Protein AF-A0AAX2RKA7-F1 (afdb_monomer)

Foldseek 3Di:
DFKKKKFQPQFQAFDDVVVVVLQVPQPQWAWDDGDRRMTIIGGPDDPVVVVVSCVVDCVVVSVIDMDGPPPPPPPD

Solvent-accessible surface area (backbone atoms only — not comparable to full-atom values): 4483 Å² total; per-residue (Å²): 115,43,46,34,35,34,38,21,85,77,44,92,47,72,72,58,66,71,60,53,51,52,49,57,70,39,85,63,39,44,81,74,46,78,49,74,28,36,37,36,32,34,30,68,69,53,72,66,55,53,50,58,58,39,66,78,50,75,53,61,82,43,62,54,45,75,44,75,52,77,78,74,73,77,81,124

Structure (mmCIF, N/CA/C/O backbone):
data_AF-A0AAX2RKA7-F1
#
_entry.id   AF-A0AAX2RKA7-F1
#
loop_
_atom_site.group_PDB
_atom_site.id
_atom_site.type_symbol
_atom_site.label_atom_id
_atom_site.label_alt_id
_atom_site.label_comp_id
_atom_site.label_asym_id
_atom_site.label_entity_id
_atom_site.label_seq_id
_atom_site.pdbx_PDB_ins_code
_atom_site.Cartn_x
_atom_site.Cartn_y
_atom_site.Cartn_z
_atom_site.occupancy
_atom_site.B_iso_or_equiv
_atom_site.auth_seq_id
_atom_site.auth_comp_id
_atom_site.auth_asym_id
_atom_site.auth_atom_id
_atom_site.pdbx_PDB_model_num
ATOM 1 N N . MET A 1 1 ? -11.192 4.659 8.302 1.00 83.75 1 MET A N 1
ATOM 2 C CA . MET A 1 1 ? -10.256 4.665 7.155 1.00 83.75 1 MET A CA 1
ATOM 3 C C . MET A 1 1 ? -9.612 6.023 6.951 1.00 83.75 1 MET A C 1
ATOM 5 O O . MET A 1 1 ? -10.300 7.040 6.909 1.00 83.75 1 MET A O 1
ATOM 9 N N . LYS A 1 2 ? -8.288 6.023 6.811 1.00 89.12 2 LYS A N 1
ATOM 10 C CA . 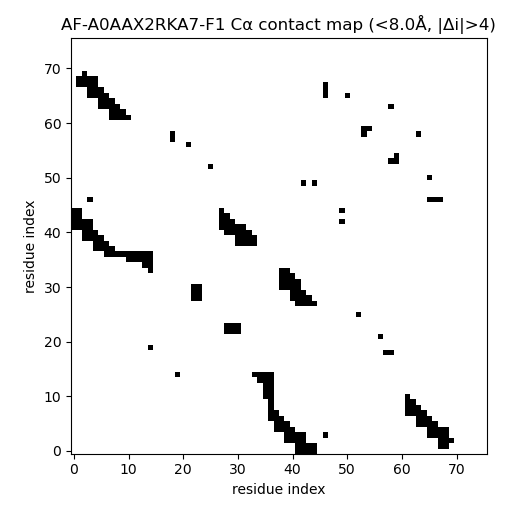LYS A 1 2 ? -7.461 7.192 6.499 1.00 89.12 2 LYS A CA 1
ATOM 11 C C . LYS A 1 2 ? -6.808 7.003 5.140 1.00 89.12 2 LYS A C 1
ATOM 13 O O . LYS A 1 2 ? -6.576 5.871 4.720 1.00 89.12 2 LYS A O 1
ATOM 18 N N . LYS A 1 3 ? -6.499 8.105 4.466 1.00 92.00 3 LYS A N 1
ATOM 19 C CA . LYS A 1 3 ? -5.778 8.071 3.197 1.00 92.00 3 LYS A CA 1
ATOM 20 C C . LYS A 1 3 ? -4.282 8.120 3.464 1.00 92.00 3 LYS A C 1
ATOM 22 O O . LYS A 1 3 ? -3.819 8.974 4.213 1.00 92.00 3 LYS A O 1
ATOM 27 N N . PHE A 1 4 ? -3.529 7.249 2.816 1.00 92.19 4 PHE A N 1
ATOM 28 C CA . PHE A 1 4 ? -2.074 7.221 2.848 1.00 92.19 4 PHE A CA 1
ATOM 29 C C . PHE A 1 4 ? -1.518 7.376 1.439 1.00 92.19 4 PHE A C 1
ATOM 31 O O . PHE A 1 4 ? -2.102 6.910 0.457 1.00 92.19 4 PHE A O 1
ATOM 38 N N . CYS A 1 5 ? -0.370 8.035 1.357 1.00 91.12 5 CYS A N 1
ATOM 39 C CA . CYS A 1 5 ? 0.437 8.111 0.155 1.00 91.12 5 CYS A CA 1
ATOM 40 C C . CYS A 1 5 ? 1.746 7.362 0.388 1.00 91.12 5 CYS A C 1
ATOM 42 O O . CYS A 1 5 ? 2.444 7.598 1.373 1.00 91.12 5 CYS A O 1
ATOM 44 N N . MET A 1 6 ? 2.089 6.484 -0.545 1.00 90.50 6 MET A N 1
ATOM 45 C CA . MET A 1 6 ? 3.380 5.824 -0.619 1.00 90.50 6 MET A CA 1
ATOM 46 C C . MET A 1 6 ? 4.147 6.388 -1.809 1.00 90.50 6 MET A C 1
ATOM 48 O O . MET A 1 6 ? 3.663 6.356 -2.938 1.00 90.50 6 MET A O 1
ATOM 52 N N . VAL A 1 7 ? 5.347 6.900 -1.568 1.00 88.88 7 VAL A N 1
ATOM 53 C CA . VAL A 1 7 ? 6.243 7.431 -2.599 1.00 88.88 7 VAL A CA 1
ATOM 54 C C . VAL A 1 7 ? 7.438 6.500 -2.718 1.00 88.88 7 VAL A C 1
ATOM 56 O O . VAL A 1 7 ? 8.134 6.268 -1.734 1.00 88.88 7 VAL A O 1
ATOM 59 N N . CYS A 1 8 ? 7.697 5.988 -3.915 1.00 87.00 8 CYS A N 1
ATOM 60 C CA . CYS A 1 8 ? 8.800 5.079 -4.222 1.00 87.00 8 CYS A CA 1
ATOM 61 C C . CYS A 1 8 ? 9.869 5.834 -5.027 1.00 87.00 8 CYS A C 1
ATOM 63 O O . CYS A 1 8 ? 9.890 5.737 -6.253 1.00 87.00 8 CYS A O 1
ATOM 65 N N . PRO A 1 9 ? 10.759 6.611 -4.379 1.00 78.38 9 PRO A N 1
ATOM 66 C CA . PRO A 1 9 ? 11.716 7.473 -5.078 1.00 78.38 9 PRO A CA 1
ATOM 67 C C . PRO A 1 9 ? 12.740 6.693 -5.915 1.00 78.38 9 PRO A C 1
ATOM 69 O O . PRO A 1 9 ? 13.316 7.245 -6.848 1.00 78.38 9 PRO A O 1
ATOM 72 N N . GLY A 1 10 ? 12.977 5.417 -5.589 1.00 72.62 10 GLY A N 1
ATOM 73 C CA . GLY A 1 10 ? 13.867 4.543 -6.354 1.00 72.62 10 GLY A CA 1
ATOM 74 C C . GLY A 1 10 ? 13.259 4.024 -7.658 1.00 72.62 10 GLY A C 1
ATOM 75 O O . GLY A 1 10 ? 13.991 3.525 -8.511 1.00 72.62 10 GLY A O 1
ATOM 76 N N . LEU A 1 11 ? 11.943 4.150 -7.840 1.00 77.25 11 LEU A N 1
ATOM 77 C CA . LEU A 1 11 ? 11.244 3.578 -8.978 1.00 77.25 11 LEU A CA 1
ATOM 78 C C . LEU A 1 11 ? 11.001 4.644 -10.054 1.00 77.25 11 LEU A C 1
A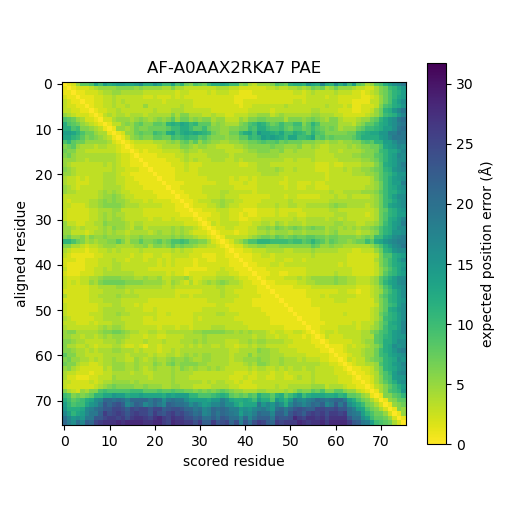TOM 80 O O . LEU A 1 11 ? 10.151 5.518 -9.911 1.00 77.25 11 LEU A O 1
ATOM 84 N N . ARG A 1 12 ? 11.770 4.566 -11.145 1.00 72.12 12 ARG A N 1
ATOM 85 C CA . ARG A 1 12 ? 11.632 5.454 -12.318 1.00 72.12 12 ARG A CA 1
ATOM 86 C C . ARG A 1 12 ? 10.603 4.957 -13.338 1.00 72.12 12 ARG A C 1
ATOM 88 O O . ARG A 1 12 ? 10.272 5.678 -14.273 1.00 72.12 12 ARG A O 1
ATOM 95 N N . THR A 1 13 ? 10.135 3.725 -13.173 1.00 75.88 13 THR A N 1
ATOM 96 C CA . THR A 1 13 ? 9.181 3.042 -14.050 1.00 75.88 13 THR A CA 1
ATOM 97 C C . THR A 1 13 ? 7.821 2.902 -13.367 1.00 75.88 13 THR A C 1
ATOM 99 O O . THR A 1 13 ? 7.648 3.286 -12.208 1.00 75.88 13 THR A O 1
ATOM 102 N N . ALA A 1 14 ? 6.839 2.354 -14.086 1.00 82.38 14 ALA A N 1
ATOM 103 C CA . ALA A 1 14 ? 5.581 1.939 -13.477 1.00 82.38 14 ALA A CA 1
ATOM 104 C C . ALA A 1 14 ? 5.830 0.926 -12.346 1.00 82.38 14 ALA A C 1
ATOM 106 O O . ALA A 1 14 ? 6.806 0.171 -12.385 1.00 82.38 14 ALA A O 1
ATOM 107 N N . ILE A 1 15 ? 4.949 0.943 -11.345 1.00 84.38 15 ILE A N 1
ATOM 108 C CA . ILE A 1 15 ? 4.937 -0.055 -10.275 1.00 84.38 15 ILE A CA 1
ATOM 109 C C . ILE A 1 15 ? 4.489 -1.389 -10.890 1.00 84.38 15 ILE A C 1
ATOM 111 O O . ILE A 1 15 ? 3.478 -1.400 -11.593 1.00 84.38 15 ILE A O 1
ATOM 115 N N . PRO A 1 16 ? 5.257 -2.476 -10.694 1.00 85.56 16 PRO A N 1
ATOM 116 C CA . PRO A 1 16 ? 4.879 -3.808 -11.149 1.00 85.56 16 PRO A CA 1
ATOM 117 C C . PRO A 1 16 ? 3.495 -4.243 -10.647 1.00 85.56 16 PRO A C 1
ATOM 119 O O . PRO A 1 16 ? 3.127 -3.972 -9.501 1.00 85.56 16 PRO A O 1
ATOM 122 N N . ASP A 1 17 ? 2.735 -4.939 -11.494 1.00 85.94 17 ASP A N 1
ATOM 123 C CA . ASP A 1 17 ? 1.367 -5.361 -11.172 1.00 85.94 17 ASP A CA 1
ATOM 124 C C . ASP A 1 17 ? 1.296 -6.353 -10.002 1.00 85.94 17 ASP A C 1
ATOM 126 O O . ASP A 1 17 ? 0.355 -6.306 -9.212 1.00 85.94 17 ASP A O 1
ATOM 130 N N . ASP A 1 18 ? 2.327 -7.174 -9.803 1.00 88.38 18 ASP A N 1
ATOM 131 C CA . ASP A 1 18 ? 2.436 -8.066 -8.646 1.00 88.38 18 ASP A CA 1
ATOM 132 C C . ASP A 1 18 ? 2.467 -7.291 -7.321 1.00 88.38 18 ASP A C 1
ATOM 134 O O . ASP A 1 18 ? 1.853 -7.706 -6.336 1.00 88.38 18 ASP A O 1
ATOM 138 N N . LEU A 1 19 ? 3.103 -6.117 -7.296 1.00 88.00 19 LEU A N 1
ATOM 139 C CA . LEU A 1 19 ? 3.101 -5.250 -6.120 1.00 88.00 19 LEU A CA 1
ATOM 140 C C . LEU A 1 19 ? 1.739 -4.582 -5.907 1.00 88.00 19 LEU A C 1
ATOM 142 O O . LEU A 1 19 ? 1.336 -4.380 -4.756 1.00 88.00 19 LEU A O 1
ATOM 146 N N . HIS A 1 20 ? 1.008 -4.267 -6.984 1.00 87.94 20 HIS A N 1
ATOM 147 C CA . HIS A 1 20 ? -0.377 -3.796 -6.885 1.00 87.94 20 HIS A CA 1
ATOM 148 C C . HIS A 1 20 ? -1.271 -4.851 -6.236 1.00 87.94 20 HIS A C 1
ATOM 150 O O . HIS A 1 20 ? -2.042 -4.535 -5.326 1.00 87.94 20 HIS A O 1
ATOM 156 N N . ASP A 1 21 ? -1.149 -6.099 -6.675 1.00 89.56 21 ASP A N 1
ATOM 157 C CA . ASP A 1 21 ? -1.955 -7.199 -6.157 1.00 89.56 21 ASP A CA 1
ATOM 158 C C . ASP A 1 21 ? -1.579 -7.549 -4.715 1.00 89.56 21 ASP A C 1
ATOM 160 O O . ASP A 1 21 ? -2.469 -7.792 -3.896 1.00 89.56 21 ASP A O 1
ATOM 164 N N . GLN A 1 22 ? -0.297 -7.435 -4.345 1.00 90.31 22 GLN A N 1
ATOM 165 C CA . GLN A 1 22 ? 0.122 -7.521 -2.944 1.00 90.31 22 GLN A CA 1
ATOM 166 C C . GLN A 1 22 ? -0.595 -6.483 -2.077 1.00 90.31 22 GLN A C 1
ATOM 168 O O . GLN A 1 22 ? -1.158 -6.856 -1.050 1.00 90.31 22 GLN A O 1
ATOM 173 N N . LEU A 1 23 ? -0.654 -5.210 -2.490 1.00 90.19 23 LEU A N 1
ATOM 174 C CA . LEU A 1 23 ? -1.380 -4.184 -1.729 1.00 90.19 23 LEU A CA 1
ATOM 175 C C . LEU A 1 23 ? -2.867 -4.498 -1.594 1.00 90.19 23 LEU A C 1
ATOM 177 O O . LEU A 1 23 ? -3.429 -4.302 -0.521 1.00 90.19 23 LEU A O 1
ATOM 181 N N . ARG A 1 24 ? -3.506 -4.988 -2.661 1.00 89.56 24 ARG A N 1
ATOM 182 C CA . ARG A 1 24 ? -4.925 -5.376 -2.625 1.00 89.56 24 ARG A CA 1
ATOM 183 C C . ARG A 1 24 ? -5.189 -6.564 -1.706 1.00 89.56 24 ARG A C 1
ATOM 185 O O . ARG A 1 24 ? -6.287 -6.678 -1.176 1.00 89.56 24 ARG A O 1
ATOM 192 N N . SER A 1 25 ? -4.203 -7.441 -1.534 1.00 90.88 25 SER A N 1
ATOM 193 C CA . SER A 1 25 ? -4.309 -8.598 -0.645 1.00 90.88 25 SER A CA 1
ATOM 194 C C . SER A 1 25 ? -4.138 -8.244 0.838 1.00 90.88 25 SER A C 1
ATOM 196 O O . SER A 1 25 ? -4.485 -9.052 1.700 1.00 90.88 25 SER A O 1
ATOM 198 N N . LEU A 1 26 ? -3.618 -7.049 1.153 1.00 90.62 26 LEU A N 1
ATOM 199 C CA . LEU A 1 26 ? -3.411 -6.630 2.535 1.00 90.62 26 LEU A CA 1
ATOM 200 C C . LEU A 1 26 ? -4.750 -6.348 3.240 1.00 90.62 26 LEU A C 1
ATOM 202 O O . LE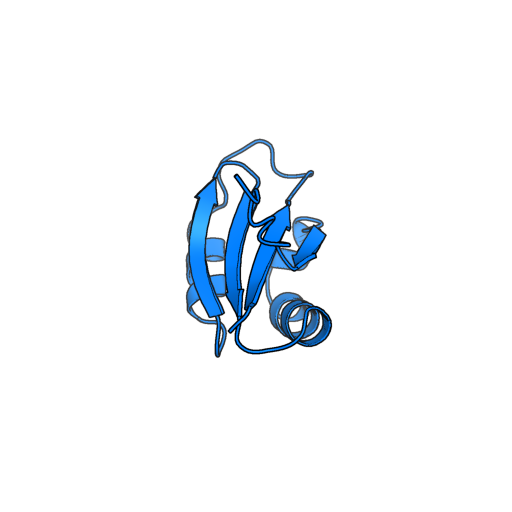U A 1 26 ? -5.616 -5.654 2.698 1.00 90.62 26 LEU A O 1
ATOM 206 N N . PRO A 1 27 ? -4.921 -6.829 4.483 1.00 90.19 27 PRO A N 1
ATOM 207 C CA . PRO A 1 27 ? -6.153 -6.627 5.228 1.00 90.19 27 PRO A CA 1
ATOM 208 C C . PRO A 1 27 ? -6.369 -5.140 5.518 1.00 90.19 27 PRO A C 1
ATOM 210 O O . PRO A 1 27 ? -5.469 -4.444 5.981 1.00 90.19 27 PRO A O 1
ATOM 213 N N . GLY A 1 28 ? -7.582 -4.651 5.250 1.00 89.88 28 GLY A N 1
ATOM 214 C CA . GLY A 1 28 ? -7.960 -3.263 5.522 1.00 89.88 28 GLY A CA 1
ATOM 215 C C . GLY A 1 28 ? -7.350 -2.229 4.572 1.00 89.88 28 GLY A C 1
ATOM 216 O O . GLY A 1 28 ? -7.542 -1.036 4.806 1.00 89.88 28 GLY A O 1
ATOM 217 N N . VAL A 1 29 ? -6.644 -2.653 3.515 1.00 91.69 29 VAL A N 1
ATOM 218 C CA . VAL A 1 29 ? -6.114 -1.774 2.464 1.00 91.69 29 VAL A CA 1
ATOM 219 C C . VAL A 1 29 ? -7.095 -1.705 1.294 1.00 91.69 29 VAL A C 1
ATOM 221 O O . VAL A 1 29 ? -7.539 -2.720 0.767 1.00 91.69 29 VAL A O 1
ATOM 224 N N . GLN A 1 30 ? -7.408 -0.491 0.845 1.00 92.38 30 GLN A N 1
ATOM 225 C CA . GLN A 1 30 ? -8.125 -0.247 -0.404 1.00 92.38 30 GLN A CA 1
ATOM 226 C C . GLN A 1 30 ? -7.283 0.646 -1.307 1.00 92.38 30 GLN A C 1
ATOM 228 O O . GLN A 1 30 ? -7.008 1.804 -0.994 1.00 92.38 30 GLN A O 1
ATOM 233 N N . LEU A 1 31 ? -6.866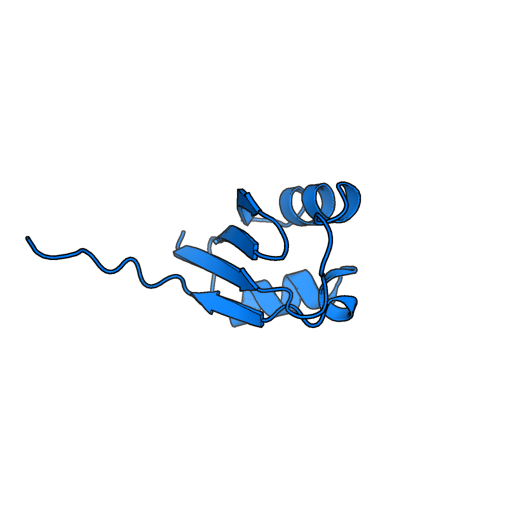 0.106 -2.445 1.00 90.75 31 LEU A N 1
ATOM 234 C CA . LEU A 1 31 ? -6.071 0.839 -3.420 1.00 90.75 31 LEU A CA 1
ATOM 235 C C . LEU A 1 31 ? -6.947 1.881 -4.132 1.00 90.75 31 LEU A C 1
ATOM 237 O O . LEU A 1 31 ? -7.968 1.527 -4.713 1.00 90.75 31 LEU A O 1
ATOM 241 N N . GLU A 1 32 ? -6.552 3.154 -4.100 1.00 90.06 32 GLU A N 1
ATOM 242 C CA . GLU A 1 32 ? -7.299 4.236 -4.757 1.00 90.06 32 GLU A CA 1
ATOM 243 C C . GLU A 1 32 ? -6.689 4.574 -6.117 1.00 90.06 32 GLU A C 1
ATOM 245 O O . GLU A 1 32 ? -7.380 4.620 -7.134 1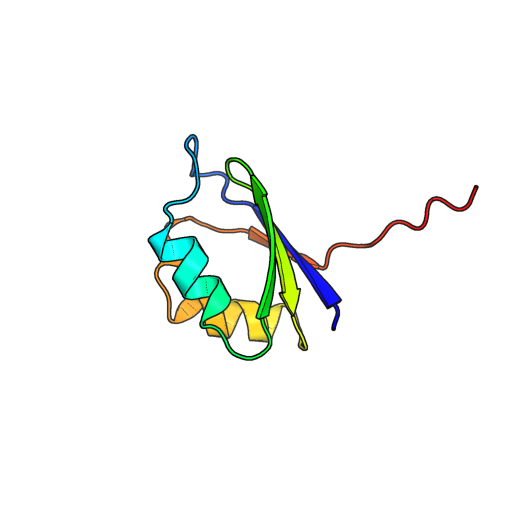.00 90.06 32 GLU A O 1
ATOM 250 N N . ARG A 1 33 ? -5.378 4.827 -6.141 1.00 86.75 33 ARG A N 1
ATOM 251 C CA . ARG A 1 33 ? -4.667 5.233 -7.351 1.00 86.75 33 ARG A CA 1
ATOM 252 C C . ARG A 1 33 ? -3.230 4.761 -7.308 1.00 86.75 33 ARG A C 1
ATOM 254 O O . ARG A 1 33 ? -2.549 4.932 -6.303 1.00 86.75 33 ARG A O 1
ATOM 261 N N . VAL A 1 34 ? -2.746 4.273 -8.443 1.00 85.88 34 VAL A N 1
ATOM 262 C CA . VAL A 1 34 ? -1.321 4.054 -8.665 1.00 85.88 34 VAL A CA 1
ATOM 263 C C . VAL A 1 34 ? -0.868 4.882 -9.859 1.00 85.88 34 VAL A C 1
ATOM 265 O O . VAL A 1 34 ? -1.534 4.934 -10.889 1.00 85.88 34 VAL A O 1
ATOM 268 N N . SER A 1 35 ? 0.240 5.588 -9.686 1.00 82.81 35 SER A N 1
ATOM 269 C CA . SER A 1 35 ? 0.920 6.387 -10.699 1.00 82.81 35 SER A CA 1
ATOM 270 C C . SER A 1 35 ? 2.418 6.098 -10.614 1.00 82.81 35 SER A C 1
ATOM 272 O O . SER A 1 35 ? 2.879 5.550 -9.614 1.00 82.81 35 SER A O 1
ATOM 274 N N . SER A 1 36 ? 3.195 6.464 -11.634 1.00 79.12 36 SER A N 1
ATOM 275 C CA . SER A 1 36 ? 4.647 6.225 -11.678 1.00 79.12 36 SER A CA 1
ATOM 276 C C . SER A 1 36 ? 5.347 6.671 -10.384 1.00 79.12 36 SER A C 1
ATOM 278 O O . SER A 1 36 ? 5.498 7.866 -10.135 1.00 79.12 36 SER A O 1
ATOM 280 N N . GLY A 1 37 ? 5.727 5.704 -9.542 1.00 81.50 37 GLY A N 1
ATOM 281 C CA . GLY A 1 37 ? 6.398 5.929 -8.258 1.00 81.50 37 GLY A CA 1
ATOM 282 C C . GLY A 1 37 ? 5.527 6.467 -7.110 1.00 81.50 37 GLY A C 1
ATOM 283 O O . GLY A 1 37 ? 6.075 6.770 -6.052 1.00 81.50 37 GLY A O 1
ATOM 284 N N . ILE A 1 38 ? 4.203 6.593 -7.267 1.00 87.06 38 ILE A N 1
ATOM 285 C CA . ILE A 1 38 ? 3.289 7.067 -6.212 1.00 87.06 38 ILE A CA 1
ATOM 286 C C . ILE A 1 38 ? 2.064 6.158 -6.120 1.00 87.06 38 ILE A C 1
ATOM 288 O O . ILE A 1 38 ? 1.350 5.963 -7.103 1.00 87.06 38 ILE A O 1
ATOM 292 N N . VAL A 1 39 ? 1.766 5.682 -4.914 1.00 89.56 39 VAL A N 1
ATOM 293 C CA . VAL A 1 39 ? 0.539 4.945 -4.598 1.00 89.56 39 VAL A CA 1
ATOM 294 C C . VAL A 1 39 ? -0.288 5.714 -3.587 1.00 89.56 39 VAL A C 1
ATOM 296 O O . VAL A 1 39 ? 0.210 6.114 -2.539 1.00 89.56 39 VAL A O 1
ATOM 299 N N . SER A 1 40 ? -1.567 5.889 -3.880 1.00 91.50 40 SER A N 1
ATOM 300 C CA . SER A 1 40 ? -2.574 6.359 -2.938 1.00 91.50 40 SER A CA 1
ATOM 301 C C . SER A 1 40 ? -3.471 5.192 -2.551 1.00 91.50 40 SER A C 1
ATOM 303 O O . SER A 1 40 ? -4.011 4.493 -3.413 1.00 91.50 40 SER A O 1
ATOM 305 N N . LEU A 1 41 ? -3.629 4.984 -1.249 1.00 92.44 41 LEU A N 1
ATOM 306 C CA . LEU A 1 41 ? -4.466 3.927 -0.695 1.00 92.44 41 LEU A CA 1
ATOM 307 C C . LEU A 1 41 ? -5.216 4.420 0.537 1.00 92.44 41 LEU A C 1
ATOM 309 O O . LEU A 1 41 ? -4.797 5.363 1.208 1.00 92.44 41 LEU A O 1
ATOM 313 N N . TRP A 1 42 ? -6.321 3.763 0.840 1.00 93.06 42 TRP A N 1
ATOM 314 C CA . TRP A 1 42 ? -7.030 3.892 2.100 1.00 93.06 42 TRP A CA 1
ATOM 315 C C . TRP A 1 42 ? -6.642 2.731 3.000 1.00 93.06 42 TRP A C 1
ATOM 317 O O . TRP A 1 42 ? -6.546 1.595 2.540 1.00 93.06 42 TRP A O 1
ATOM 327 N N . PHE A 1 43 ? -6.412 3.015 4.275 1.00 93.81 43 PHE A N 1
ATOM 328 C CA . PHE A 1 43 ? -6.118 1.995 5.269 1.00 93.81 43 PHE A CA 1
ATOM 329 C C . PHE A 1 43 ? -6.877 2.280 6.562 1.00 93.81 43 PHE A C 1
ATOM 331 O O . PHE A 1 43 ? -6.998 3.437 6.989 1.00 93.81 43 PHE A O 1
ATOM 338 N N . ASP A 1 44 ? -7.429 1.233 7.171 1.00 89.50 44 ASP A N 1
ATOM 339 C CA . ASP A 1 44 ? -8.137 1.322 8.448 1.00 89.50 44 ASP A CA 1
ATOM 340 C 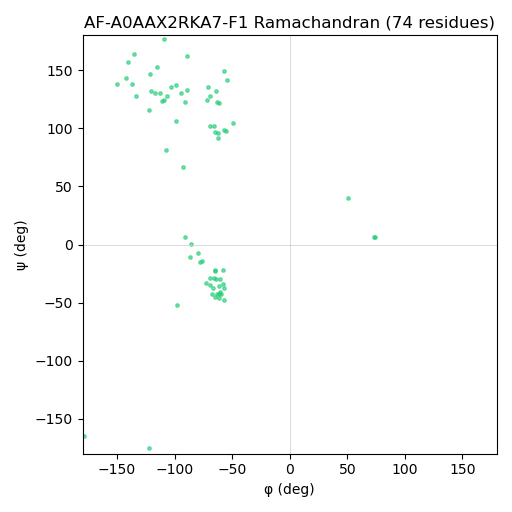C . ASP A 1 44 ? -7.203 1.041 9.627 1.00 89.50 44 ASP A C 1
ATOM 342 O O . ASP A 1 44 ? -7.307 0.035 10.318 1.00 89.50 44 ASP A O 1
ATOM 346 N N . GLY A 1 45 ? -6.247 1.947 9.819 1.00 89.62 45 GLY A N 1
ATOM 347 C CA . GLY A 1 45 ? -5.260 1.864 10.884 1.00 89.62 45 GLY A CA 1
ATOM 348 C C . GLY A 1 45 ? -4.304 3.051 10.875 1.00 89.62 45 GLY A C 1
ATOM 349 O O . GLY A 1 45 ? -4.547 4.091 10.251 1.00 89.62 45 GLY A O 1
ATOM 350 N N . THR A 1 46 ? -3.208 2.901 11.599 1.00 91.06 46 THR A N 1
ATOM 351 C CA . THR A 1 46 ? -2.127 3.878 11.724 1.00 91.06 46 THR A CA 1
ATOM 352 C C . THR A 1 46 ? -1.059 3.687 10.649 1.00 91.06 46 THR A C 1
ATOM 354 O O . THR A 1 46 ? -0.927 2.624 10.043 1.00 91.06 46 THR A O 1
ATOM 357 N N . GLU A 1 47 ? -0.232 4.715 10.440 1.00 89.94 47 GLU A N 1
ATOM 358 C CA . GLU A 1 47 ? 0.927 4.615 9.544 1.00 89.94 47 GLU A CA 1
ATOM 359 C C . GLU A 1 47 ? 1.880 3.483 9.963 1.00 89.94 47 GLU A C 1
ATOM 361 O O . GLU A 1 47 ? 2.428 2.786 9.112 1.00 89.94 47 GLU A O 1
ATOM 366 N N . ASN A 1 48 ? 2.056 3.271 11.272 1.00 91.38 48 ASN A N 1
ATOM 367 C CA . ASN A 1 48 ? 2.930 2.225 11.797 1.00 91.38 48 ASN A CA 1
ATOM 368 C C . ASN A 1 48 ? 2.396 0.823 11.489 1.00 91.38 48 ASN A C 1
ATOM 370 O O . ASN A 1 48 ? 3.164 -0.043 11.081 1.00 91.38 48 ASN A O 1
ATOM 374 N N . GLU A 1 49 ? 1.090 0.603 11.638 1.00 92.50 49 GLU A N 1
ATOM 375 C CA . GLU A 1 49 ? 0.456 -0.669 11.274 1.00 92.50 49 GLU A CA 1
ATOM 376 C C . GLU A 1 49 ? 0.578 -0.942 9.774 1.00 92.50 49 GLU A C 1
ATOM 378 O O . GLU A 1 49 ? 0.968 -2.042 9.384 1.00 92.50 49 GLU A O 1
ATOM 383 N N . LEU A 1 50 ? 0.369 0.075 8.933 1.00 91.44 50 LEU A N 1
ATOM 384 C CA . LEU A 1 50 ? 0.581 -0.045 7.491 1.00 91.44 50 LEU A CA 1
ATOM 385 C C . LEU A 1 50 ? 2.045 -0.380 7.155 1.00 91.44 50 LEU A C 1
ATOM 387 O O . LEU A 1 50 ? 2.306 -1.259 6.334 1.00 91.44 50 LEU A O 1
ATOM 391 N N . ARG A 1 51 ? 3.013 0.269 7.818 1.00 90.62 51 ARG A N 1
ATOM 392 C CA . ARG A 1 51 ? 4.446 -0.048 7.673 1.00 90.62 51 ARG A CA 1
ATOM 393 C C . ARG A 1 51 ? 4.751 -1.493 8.074 1.00 90.62 51 ARG A C 1
ATOM 395 O O . ARG A 1 51 ? 5.506 -2.154 7.367 1.00 90.62 51 ARG A O 1
ATOM 402 N N . MET A 1 52 ? 4.169 -1.994 9.165 1.00 92.25 52 MET A N 1
ATOM 403 C CA . MET A 1 52 ? 4.353 -3.382 9.613 1.00 92.25 52 MET A CA 1
ATOM 404 C C . MET A 1 52 ? 3.752 -4.405 8.642 1.00 92.25 52 MET A C 1
ATOM 406 O O . MET A 1 52 ? 4.348 -5.461 8.426 1.00 92.25 52 MET A O 1
ATOM 410 N N . LEU A 1 53 ? 2.603 -4.103 8.033 1.00 91.44 53 LEU A N 1
ATOM 411 C CA . LEU A 1 53 ? 2.016 -4.949 6.989 1.00 91.44 53 LEU A CA 1
ATOM 412 C C . LEU A 1 53 ? 2.918 -4.997 5.753 1.00 91.44 53 LEU A C 1
ATOM 414 O O . LEU A 1 53 ? 3.218 -6.071 5.238 1.00 91.44 53 LEU A O 1
ATOM 418 N N . LEU A 1 54 ? 3.421 -3.843 5.317 1.00 90.38 54 LEU A N 1
ATOM 419 C CA . LEU A 1 54 ? 4.301 -3.757 4.152 1.00 90.38 54 LEU A CA 1
ATOM 420 C C . LEU A 1 54 ? 5.676 -4.376 4.399 1.00 90.38 54 LEU A C 1
ATOM 422 O O . LEU A 1 54 ? 6.266 -4.910 3.464 1.00 90.38 54 LEU A O 1
ATOM 426 N N . ALA A 1 55 ? 6.175 -4.376 5.636 1.00 89.81 55 ALA A N 1
ATOM 427 C CA . ALA A 1 55 ? 7.430 -5.037 5.995 1.00 89.81 55 ALA A CA 1
ATOM 428 C C . ALA A 1 55 ? 7.435 -6.547 5.685 1.00 89.81 55 ALA A C 1
ATOM 430 O O . ALA A 1 55 ? 8.502 -7.129 5.521 1.00 89.81 55 ALA A O 1
ATOM 431 N N . GLN A 1 56 ? 6.257 -7.168 5.569 1.00 88.25 56 GLN A N 1
ATOM 432 C CA . GLN A 1 56 ? 6.081 -8.588 5.239 1.00 88.25 56 GLN A CA 1
ATOM 433 C C . GLN A 1 56 ? 5.939 -8.846 3.726 1.00 88.25 56 GLN A C 1
ATOM 435 O O . GLN A 1 56 ? 5.647 -9.963 3.310 1.00 88.25 56 GLN A O 1
ATOM 440 N N . THR A 1 57 ? 6.127 -7.818 2.896 1.00 88.56 57 THR A N 1
ATOM 441 C CA . THR A 1 57 ? 5.954 -7.867 1.435 1.00 88.56 57 THR A CA 1
ATOM 442 C C . THR A 1 57 ? 7.244 -7.465 0.713 1.00 88.56 57 THR A C 1
ATOM 444 O O . THR A 1 57 ? 8.265 -7.211 1.348 1.00 88.56 57 THR A O 1
ATOM 447 N N . ALA A 1 58 ? 7.215 -7.360 -0.619 1.00 87.81 58 ALA A N 1
ATOM 448 C CA . ALA A 1 58 ? 8.361 -6.887 -1.401 1.00 87.81 58 ALA A CA 1
ATOM 449 C C . ALA A 1 58 ? 8.525 -5.347 -1.399 1.00 87.81 58 ALA A C 1
ATOM 451 O O . ALA A 1 58 ? 9.550 -4.826 -1.842 1.00 87.81 58 ALA A O 1
ATOM 452 N N . TRP A 1 59 ? 7.564 -4.600 -0.848 1.00 88.25 59 TRP A N 1
ATOM 453 C CA . TRP A 1 59 ? 7.570 -3.132 -0.803 1.00 88.25 59 TRP A CA 1
ATOM 454 C C . TRP A 1 59 ? 8.773 -2.465 -0.105 1.00 88.25 59 TRP A C 1
ATOM 456 O O . TRP A 1 59 ? 9.191 -1.397 -0.569 1.00 88.25 59 TRP A O 1
ATOM 466 N N . PRO A 1 60 ? 9.387 -3.034 0.953 1.00 86.06 60 PRO A N 1
ATOM 467 C CA . PRO A 1 60 ? 10.568 -2.447 1.585 1.00 86.06 60 PRO A CA 1
ATOM 468 C C . PRO A 1 60 ? 11.758 -2.317 0.627 1.00 86.06 60 PRO A C 1
ATOM 470 O O . PRO A 1 60 ? 12.531 -1.366 0.745 1.00 86.06 60 PRO A O 1
ATOM 473 N N . ALA A 1 61 ? 11.870 -3.202 -0.371 1.00 85.75 61 ALA A N 1
ATOM 474 C CA . ALA A 1 61 ? 12.929 -3.143 -1.380 1.00 85.75 61 ALA A CA 1
ATOM 475 C C . ALA A 1 61 ? 12.845 -1.884 -2.265 1.00 8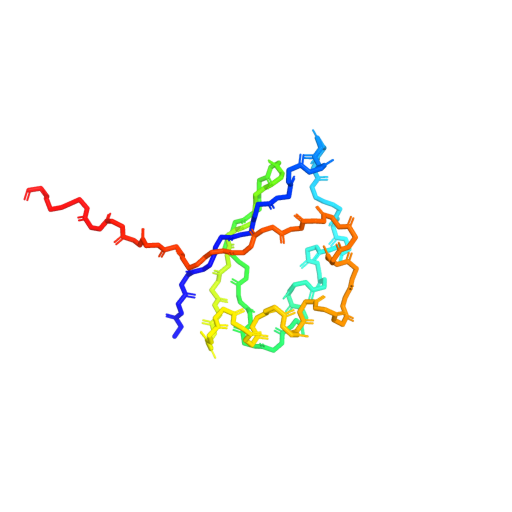5.75 61 ALA A C 1
ATOM 477 O O . ALA A 1 61 ? 13.849 -1.454 -2.830 1.00 85.75 61 ALA A O 1
ATOM 478 N N . LEU A 1 62 ? 11.668 -1.253 -2.354 1.00 83.56 62 LEU A N 1
ATOM 479 C CA . LEU A 1 62 ? 11.456 -0.031 -3.134 1.00 83.56 62 LEU A CA 1
ATOM 480 C C . LEU A 1 62 ? 11.791 1.259 -2.374 1.00 83.56 62 LEU A C 1
ATOM 482 O O . LEU A 1 62 ? 11.634 2.351 -2.930 1.00 83.56 62 LEU A O 1
ATOM 486 N N . ASN A 1 63 ? 12.238 1.162 -1.115 1.00 84.19 63 ASN A N 1
ATOM 487 C CA . ASN A 1 63 ? 12.431 2.314 -0.227 1.00 84.19 63 ASN A CA 1
ATOM 488 C C . ASN A 1 63 ? 11.186 3.223 -0.181 1.00 84.19 63 ASN A C 1
ATOM 490 O O . ASN A 1 63 ? 11.292 4.455 -0.198 1.00 84.19 63 ASN A O 1
ATOM 494 N N . ALA A 1 64 ? 9.999 2.605 -0.168 1.00 85.44 64 ALA A N 1
ATOM 495 C CA . ALA A 1 64 ? 8.728 3.310 -0.176 1.00 85.44 64 ALA A CA 1
ATOM 496 C C . ALA A 1 64 ? 8.578 4.165 1.093 1.00 85.44 64 ALA A C 1
ATOM 498 O O . ALA A 1 64 ? 8.632 3.673 2.221 1.00 85.44 64 ALA A O 1
ATOM 499 N N . ARG A 1 65 ? 8.382 5.469 0.909 1.00 88.44 65 ARG A N 1
ATOM 500 C CA . ARG A 1 65 ? 8.083 6.423 1.978 1.00 88.44 65 ARG A CA 1
ATOM 501 C C . ARG A 1 65 ? 6.580 6.532 2.133 1.00 88.44 65 ARG A C 1
ATOM 503 O O . ARG A 1 65 ? 5.904 6.891 1.177 1.00 88.44 65 ARG A O 1
ATOM 510 N N . ILE A 1 66 ? 6.084 6.254 3.328 1.00 90.31 66 ILE A N 1
ATOM 511 C CA . ILE A 1 66 ? 4.657 6.303 3.644 1.00 90.31 66 ILE A CA 1
ATOM 512 C C . ILE A 1 66 ? 4.380 7.576 4.426 1.00 90.31 66 ILE A C 1
ATOM 514 O O . ILE A 1 66 ? 5.139 7.916 5.333 1.00 90.31 66 ILE A O 1
ATOM 518 N N . SER A 1 67 ? 3.309 8.270 4.071 1.00 88.50 67 SER A N 1
ATOM 519 C CA . SER A 1 67 ? 2.781 9.382 4.847 1.00 88.50 67 SER A CA 1
ATOM 520 C C . SER A 1 67 ? 1.258 9.376 4.829 1.00 88.50 67 SER A C 1
ATOM 522 O O . SER A 1 67 ? 0.630 9.054 3.817 1.00 88.50 67 SER A O 1
ATOM 524 N N . GLU A 1 68 ? 0.644 9.739 5.954 1.00 89.75 68 GLU A N 1
ATOM 525 C CA . GLU A 1 68 ? -0.790 10.031 5.984 1.00 89.75 68 GLU A CA 1
ATOM 526 C C . GLU A 1 68 ? -1.072 11.221 5.051 1.00 89.75 68 GLU A C 1
ATOM 528 O O . GLU A 1 68 ? -0.498 12.307 5.190 1.00 89.75 68 GLU A O 1
ATOM 533 N N . SER A 1 69 ? -1.940 11.009 4.061 1.00 83.31 69 SER A N 1
ATOM 534 C CA . SER A 1 69 ? -2.373 12.052 3.143 1.00 83.31 69 SER A CA 1
ATOM 535 C C . SER A 1 69 ? -3.235 13.024 3.933 1.00 83.31 69 SER A C 1
ATOM 537 O O . SER A 1 69 ? -4.404 12.765 4.227 1.00 83.31 69 SER A O 1
ATOM 539 N N . ARG A 1 70 ? -2.648 14.165 4.297 1.00 72.81 70 ARG A N 1
ATOM 540 C CA . ARG A 1 70 ? -3.421 15.298 4.793 1.00 72.81 70 ARG A CA 1
ATOM 541 C C . ARG A 1 70 ? -4.273 15.768 3.629 1.00 72.81 70 ARG A C 1
ATOM 543 O O . ARG A 1 70 ? -3.772 16.420 2.714 1.00 72.81 70 ARG A O 1
ATOM 550 N N . VAL A 1 71 ? -5.554 15.413 3.649 1.00 56.25 71 VAL A N 1
ATOM 551 C CA . VAL A 1 71 ? -6.550 16.070 2.810 1.00 56.25 71 VAL A CA 1
ATOM 552 C C . VAL A 1 71 ? -6.558 17.520 3.274 1.00 56.25 71 VAL A C 1
ATOM 554 O O . VAL A 1 71 ? -7.231 17.873 4.241 1.00 56.25 71 VAL A O 1
ATOM 557 N N . TYR A 1 72 ? -5.745 18.361 2.638 1.00 45.53 72 TYR A N 1
ATOM 558 C CA . TYR A 1 72 ? -5.924 19.795 2.724 1.00 45.53 72 TYR A CA 1
ATOM 559 C C . TYR A 1 72 ? -7.299 20.044 2.117 1.00 45.53 72 TYR A C 1
ATOM 561 O O . TYR A 1 72 ? -7.461 20.088 0.899 1.00 45.53 72 TYR A O 1
ATOM 569 N N . ARG A 1 73 ? -8.321 20.143 2.972 1.00 43.81 73 ARG A N 1
ATOM 570 C CA . ARG A 1 73 ? -9.514 20.904 2.632 1.00 43.81 73 ARG A CA 1
ATOM 571 C C . ARG A 1 73 ? -8.973 22.296 2.334 1.00 43.81 73 ARG A C 1
ATOM 573 O O . ARG A 1 73 ? -8.639 23.030 3.259 1.00 43.81 73 ARG A O 1
ATOM 580 N N . LEU A 1 74 ? -8.791 22.607 1.054 1.00 46.38 74 LEU A N 1
ATOM 581 C CA . LEU A 1 74 ? -8.741 23.986 0.601 1.00 46.38 74 LEU A CA 1
ATOM 582 C C . LEU A 1 74 ? -10.058 24.587 1.094 1.00 46.38 74 LEU A C 1
ATOM 584 O O . LEU A 1 74 ? -11.117 24.300 0.541 1.00 46.38 74 LEU A O 1
ATOM 588 N N . GLN A 1 75 ? 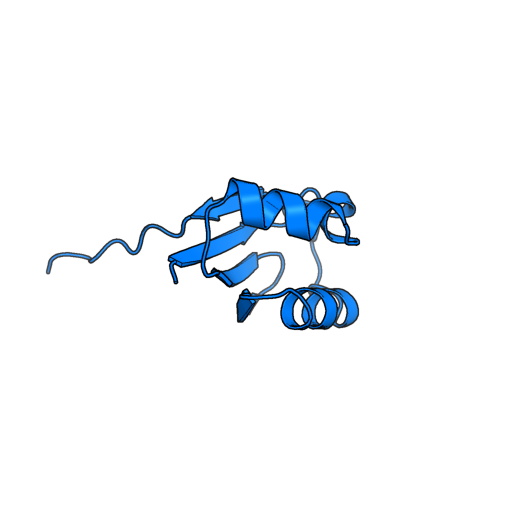-10.004 25.278 2.233 1.00 43.22 75 GLN A N 1
ATOM 589 C CA . GLN A 1 75 ? -11.070 26.173 2.647 1.00 43.22 75 GLN A CA 1
ATOM 590 C C . GLN A 1 75 ? -11.072 27.282 1.598 1.00 43.22 75 GLN A C 1
ATOM 592 O O . GLN A 1 75 ? -10.201 28.147 1.605 1.00 43.22 75 GLN A O 1
ATOM 597 N N . SER A 1 76 ? -11.965 27.129 0.623 1.00 42.06 76 SER A N 1
ATOM 598 C CA . SER A 1 76 ? -12.434 28.192 -0.262 1.00 42.06 76 SER A CA 1
ATOM 599 C C . SER A 1 76 ? -13.091 29.300 0.543 1.00 42.06 76 SER A C 1
ATOM 601 O O . SER A 1 76 ? -13.849 28.924 1.470 1.00 42.06 76 SER A O 1
#

Mean predicted aligned error: 5.52 Å

Radius of gyration: 12.2 Å; Cα contacts (8 Å, |Δi|>4): 119; chains: 1; bounding box: 26×37×26 Å

Sequence (76 aa):
MKKFCMVCPGLRTAIPDDLHDQLRSLPGVQLERVSSGIVSLWFDGTENELRMLLAQTAWPALNARISESRVYRLQS

Secondary structure (DSSP, 8-state):
-EEEEEE-TT--SPPPHHHHHHHHHSTTEEEEEEETTEEEEEESS-HHHHHHHHTTSSGGGGTPEEEE--------

Organism: Burkholderia cepacia (NCBI:txid292)

Nearest PDB structures (foldseek):
  7tc0-assembly1_A  TM=6.004E-01  e=1.002E-01  Homo sapiens
  7lkp-assembly1_A  TM=5.808E-01  e=1.142E-01  Homo s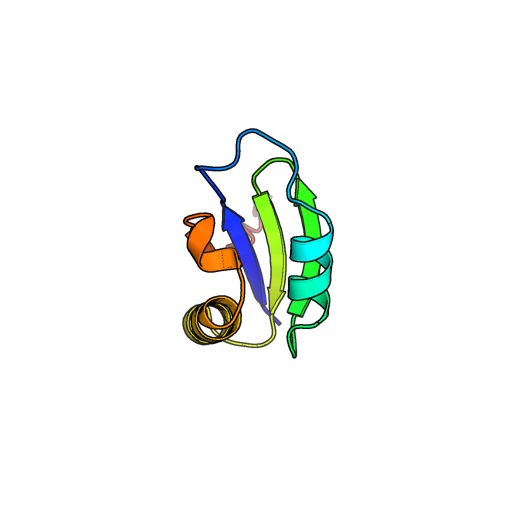apiens
  7lkz-assembly1_A  TM=5.477E-01  e=1.301E-01  Homo sapiens
  7roq-assembly1_A  TM=5.548E-01  e=1.482E-01  Homo sapiens
  8tcg-assembly1_C  TM=4.158E-01  e=1.048E+00  synthetic construct

pLDDT: mean 84.23, std 12.17, range [42.06, 93.81]